Protein AF-A0A350BSX1-F1 (afdb_monomer_lite)

pLDDT: mean 86.93, std 11.76, range [45.66, 98.38]

Sequence (63 aa):
MVESVDFLIVGGGISGRLLQLELSNRNESTLVIDLPENNRSTKVAAGLANPLVGKFFTIGWRA

Structure (mmCIF, N/CA/C/O backbone):
data_AF-A0A350BSX1-F1
#
_entry.id   AF-A0A350BSX1-F1
#
loop_
_atom_site.group_PDB
_atom_site.id
_atom_site.type_symbol
_atom_site.label_atom_id
_atom_site.label_alt_id
_atom_site.label_comp_id
_atom_site.label_asym_id
_atom_site.label_entity_id
_atom_site.label_seq_id
_atom_site.pdbx_PDB_ins_code
_atom_site.Cartn_x
_atom_site.Cartn_y
_atom_site.Cartn_z
_atom_site.occupancy
_atom_site.B_iso_or_equiv
_atom_site.auth_seq_id
_atom_site.auth_comp_id
_atom_site.auth_asym_id
_atom_site.auth_atom_id
_atom_site.pdbx_PDB_model_num
ATOM 1 N N . MET A 1 1 ? -2.217 -15.311 18.263 1.00 45.66 1 MET A N 1
ATOM 2 C CA . MET A 1 1 ? -3.390 -14.455 18.537 1.00 45.66 1 MET A CA 1
ATOM 3 C C . MET A 1 1 ? -3.992 -14.110 17.191 1.00 45.66 1 MET A C 1
ATOM 5 O O . MET A 1 1 ? -3.221 -13.796 16.295 1.00 45.66 1 MET A O 1
ATOM 9 N N . VAL A 1 2 ? -5.304 -14.264 17.011 1.00 56.94 2 VAL A N 1
ATOM 10 C CA . VAL A 1 2 ? -5.970 -13.784 15.793 1.00 56.94 2 VAL A CA 1
ATOM 11 C C . VAL A 1 2 ? -6.300 -12.321 16.055 1.00 56.94 2 VAL A C 1
ATOM 13 O O . VAL A 1 2 ? -7.178 -12.035 16.865 1.00 56.94 2 VAL A O 1
ATOM 16 N N . GLU A 1 3 ? -5.535 -11.407 15.465 1.00 72.12 3 GLU A N 1
ATOM 17 C CA . GLU A 1 3 ? -5.938 -10.001 15.408 1.00 72.12 3 GLU A CA 1
ATOM 18 C C . GLU A 1 3 ? -7.165 -9.901 14.501 1.00 72.12 3 GLU A C 1
ATOM 20 O O . GLU A 1 3 ? -7.132 -10.335 13.349 1.00 72.12 3 GLU A O 1
ATOM 25 N N . SER A 1 4 ? -8.262 -9.375 15.045 1.00 89.81 4 SER A N 1
ATOM 26 C CA . SER A 1 4 ? -9.430 -9.001 14.253 1.00 89.81 4 SER A CA 1
ATOM 27 C C . SER A 1 4 ? -9.187 -7.604 13.703 1.00 89.81 4 SER A C 1
ATOM 29 O O . SER A 1 4 ? -8.933 -6.685 14.479 1.00 89.81 4 SER A O 1
ATOM 31 N N . VAL A 1 5 ? -9.269 -7.459 12.385 1.00 95.38 5 VAL A N 1
ATOM 32 C CA . VAL A 1 5 ? -9.224 -6.168 11.693 1.00 95.38 5 VAL A CA 1
ATOM 33 C C . VAL A 1 5 ? -10.450 -6.028 10.804 1.00 95.38 5 VAL A C 1
ATOM 35 O O . VAL A 1 5 ? -10.974 -7.032 10.320 1.00 95.38 5 VAL A O 1
ATOM 38 N N . ASP A 1 6 ? -10.880 -4.796 10.563 1.00 97.00 6 ASP A N 1
ATOM 39 C CA . ASP A 1 6 ? -12.050 -4.500 9.731 1.00 97.00 6 ASP A CA 1
ATOM 40 C C . ASP A 1 6 ? -11.754 -4.794 8.252 1.00 97.00 6 ASP A C 1
ATOM 42 O O . ASP A 1 6 ? -12.604 -5.314 7.527 1.00 97.00 6 ASP A O 1
ATOM 46 N N . PHE A 1 7 ? -10.513 -4.540 7.809 1.00 97.38 7 PHE A N 1
ATOM 47 C CA . PHE A 1 7 ? -10.091 -4.773 6.426 1.00 97.38 7 PHE A CA 1
ATOM 48 C C . PHE A 1 7 ? -8.728 -5.461 6.305 1.00 97.38 7 PHE A C 1
ATOM 50 O O . PHE A 1 7 ? -7.738 -5.081 6.933 1.00 97.38 7 PHE A O 1
ATOM 57 N N . LEU A 1 8 ? -8.652 -6.424 5.385 1.00 96.94 8 LEU A N 1
ATOM 58 C CA . LEU A 1 8 ? -7.402 -6.986 4.881 1.00 96.94 8 LEU A CA 1
ATOM 59 C C . LEU A 1 8 ? -7.064 -6.354 3.524 1.00 96.94 8 LEU A C 1
ATOM 61 O O . LEU A 1 8 ? -7.850 -6.438 2.581 1.00 96.94 8 LEU A O 1
ATOM 65 N N . ILE A 1 9 ? -5.874 -5.771 3.405 1.00 96.25 9 ILE A N 1
ATOM 66 C CA . ILE A 1 9 ? -5.352 -5.183 2.168 1.00 96.25 9 ILE A CA 1
ATOM 67 C C . ILE A 1 9 ? -4.203 -6.058 1.664 1.00 96.25 9 ILE A C 1
ATOM 69 O O . ILE A 1 9 ? -3.192 -6.229 2.344 1.00 96.25 9 ILE A O 1
ATOM 73 N N . VAL A 1 10 ? -4.336 -6.592 0.449 1.00 94.94 10 VAL A N 1
ATOM 74 C CA . VAL A 1 10 ? -3.283 -7.375 -0.211 1.00 94.94 10 VAL A CA 1
ATOM 75 C C . VAL A 1 10 ? -2.610 -6.513 -1.278 1.00 94.94 10 VAL A C 1
ATOM 77 O O . VAL A 1 10 ? -3.233 -6.139 -2.270 1.00 94.94 10 VAL A O 1
ATOM 80 N N . GLY A 1 11 ? -1.330 -6.210 -1.069 1.00 93.50 11 GLY A N 1
ATOM 81 C CA . GLY A 1 11 ? -0.518 -5.338 -1.914 1.00 93.50 11 GLY A CA 1
ATOM 82 C C . GLY A 1 11 ? -0.287 -3.962 -1.285 1.00 93.50 11 GLY A C 1
ATOM 83 O O . GLY A 1 11 ? -1.207 -3.168 -1.116 1.00 93.50 11 GLY A O 1
ATOM 84 N N . GLY A 1 12 ? 0.974 -3.652 -0.988 1.00 92.94 12 GLY A N 1
ATOM 85 C CA . GLY A 1 12 ? 1.428 -2.438 -0.296 1.00 92.94 12 GLY A CA 1
ATOM 86 C C . GLY A 1 12 ? 1.925 -1.321 -1.217 1.00 92.94 12 GLY A C 1
ATOM 87 O O . GLY A 1 12 ? 2.656 -0.440 -0.764 1.00 92.94 12 GLY A O 1
ATOM 88 N N . GLY A 1 13 ? 1.548 -1.358 -2.500 1.00 92.62 13 GLY A N 1
ATOM 89 C CA . GLY A 1 13 ? 1.830 -0.294 -3.467 1.00 92.62 13 GLY A CA 1
ATOM 90 C C . GLY A 1 13 ? 1.006 0.976 -3.217 1.00 92.62 13 GLY A C 1
ATOM 91 O O . GLY A 1 13 ? 0.293 1.092 -2.220 1.00 92.62 13 GLY A O 1
ATOM 92 N N . ILE A 1 14 ? 1.064 1.931 -4.150 1.00 92.75 14 ILE A N 1
ATOM 93 C CA . ILE A 1 14 ? 0.400 3.239 -4.001 1.00 92.75 14 ILE A CA 1
ATOM 94 C C . ILE A 1 14 ? -1.105 3.115 -3.733 1.00 92.75 14 ILE A C 1
ATOM 96 O O . ILE A 1 14 ? -1.622 3.792 -2.853 1.00 92.75 14 ILE A O 1
ATOM 100 N N . SER A 1 15 ? -1.802 2.208 -4.420 1.00 92.44 15 SER A N 1
ATOM 101 C CA . SER A 1 15 ? -3.235 1.975 -4.215 1.00 92.44 15 SER A CA 1
ATOM 102 C C . SER A 1 15 ? -3.538 1.436 -2.816 1.00 92.44 15 SER A C 1
ATOM 104 O O . SER A 1 15 ? -4.400 1.978 -2.130 1.00 92.44 15 SER A O 1
ATOM 106 N N . GLY A 1 16 ? -2.807 0.411 -2.368 1.00 95.88 16 GLY A N 1
ATOM 107 C CA . GLY A 1 16 ? -3.007 -0.198 -1.053 1.00 95.88 16 GLY A CA 1
ATOM 108 C C . GLY A 1 16 ? -2.705 0.759 0.098 1.00 95.88 16 GLY A C 1
ATOM 109 O O . GLY A 1 16 ? -3.453 0.805 1.071 1.00 95.88 16 GLY A O 1
ATOM 110 N N . ARG A 1 17 ? -1.657 1.584 -0.027 1.00 95.56 17 ARG A N 1
ATOM 111 C CA . ARG A 1 17 ? -1.304 2.586 0.993 1.00 95.56 17 ARG A CA 1
ATOM 112 C C . ARG A 1 17 ? -2.268 3.764 1.033 1.00 95.56 17 ARG A C 1
ATOM 114 O O . ARG A 1 17 ? -2.598 4.217 2.123 1.00 95.56 17 ARG A O 1
ATOM 121 N N . LEU A 1 18 ? -2.752 4.230 -0.118 1.00 96.62 18 LEU A N 1
ATOM 122 C CA . LEU A 1 18 ? -3.788 5.265 -0.155 1.00 96.62 18 LEU A CA 1
ATOM 123 C C . LEU A 1 18 ? -5.106 4.760 0.441 1.00 96.62 18 LEU A C 1
ATOM 125 O O . LEU A 1 18 ? -5.736 5.481 1.206 1.00 96.62 18 LEU A O 1
ATOM 129 N N . LEU A 1 19 ? -5.488 3.511 0.158 1.00 97.62 19 LEU A N 1
ATOM 130 C CA . LEU A 1 19 ? -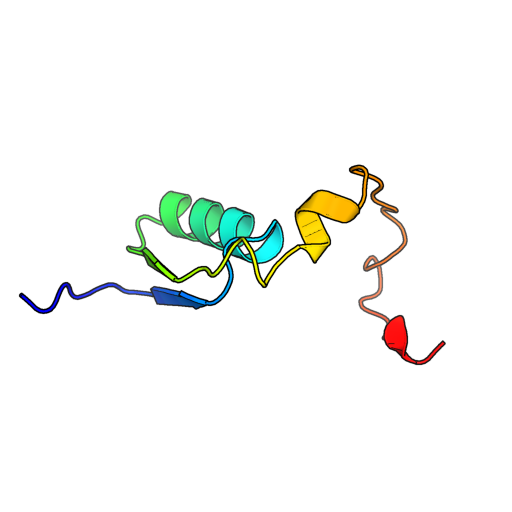6.664 2.896 0.771 1.00 97.62 19 LEU A CA 1
ATOM 131 C C . LEU A 1 19 ? -6.497 2.740 2.288 1.00 97.62 19 LEU A C 1
ATOM 133 O O . LEU A 1 19 ? -7.408 3.080 3.035 1.00 97.62 19 LEU A O 1
ATOM 137 N N . GLN A 1 20 ? -5.330 2.277 2.748 1.00 97.94 20 GLN A N 1
ATOM 138 C CA . GLN A 1 20 ? -5.019 2.189 4.175 1.00 97.94 20 GLN A CA 1
ATOM 139 C C . GLN A 1 20 ? -5.145 3.554 4.866 1.00 97.94 20 GLN A C 1
ATOM 141 O O . GLN A 1 20 ? -5.733 3.639 5.940 1.00 97.94 20 GLN A O 1
ATOM 146 N N . LEU A 1 21 ? -4.607 4.614 4.255 1.00 98.38 21 LEU A N 1
ATOM 147 C CA . LEU A 1 21 ? -4.701 5.974 4.783 1.00 98.38 21 LEU A CA 1
ATOM 148 C C . LEU A 1 21 ? -6.161 6.439 4.881 1.00 98.38 21 LEU A C 1
ATOM 150 O O . LEU A 1 21 ? -6.572 6.957 5.915 1.00 98.38 21 LEU A O 1
ATOM 154 N N . GLU A 1 22 ? -6.950 6.221 3.830 1.00 98.31 22 GLU A N 1
ATOM 155 C CA . GLU A 1 22 ? -8.363 6.607 3.800 1.00 98.31 22 GLU A CA 1
ATOM 156 C C . GLU A 1 22 ? -9.197 5.858 4.851 1.00 98.31 22 GLU A C 1
ATOM 158 O O . GLU A 1 22 ? -10.027 6.463 5.526 1.00 98.31 22 GLU A O 1
ATOM 163 N N . LEU A 1 23 ? -8.953 4.558 5.036 1.00 98.19 23 LEU A N 1
ATOM 164 C CA . LEU A 1 23 ? -9.604 3.752 6.073 1.00 98.19 23 LEU A CA 1
ATOM 165 C C . LEU A 1 23 ? -9.167 4.179 7.480 1.00 98.19 23 LEU A C 1
ATOM 167 O O . LEU A 1 23 ? -10.006 4.334 8.365 1.00 98.19 23 LEU A O 1
ATOM 171 N N . SER A 1 24 ? -7.881 4.490 7.671 1.00 97.56 24 SER A N 1
ATOM 172 C CA . SER A 1 24 ? -7.378 5.023 8.940 1.00 97.56 24 SER A CA 1
ATOM 173 C C . SER A 1 24 ? -8.042 6.352 9.309 1.00 97.56 24 SER A C 1
ATOM 175 O O . SER A 1 24 ? -8.356 6.564 10.477 1.00 97.56 24 SER A O 1
ATOM 177 N N . ASN A 1 25 ? -8.305 7.233 8.336 1.00 98.38 25 ASN A N 1
ATOM 178 C CA . ASN A 1 25 ? -9.021 8.496 8.565 1.00 98.38 25 ASN A CA 1
ATOM 179 C C . ASN A 1 25 ? -10.484 8.289 8.995 1.00 98.38 25 ASN A C 1
ATOM 181 O O . ASN A 1 25 ? -11.099 9.190 9.563 1.00 98.38 25 ASN A O 1
ATOM 185 N N . ARG A 1 26 ? -11.042 7.104 8.731 1.00 98.12 26 ARG A N 1
ATOM 186 C CA . ARG A 1 26 ? -12.397 6.694 9.121 1.00 98.12 26 ARG A CA 1
ATOM 187 C C . ARG A 1 26 ? -12.421 5.897 10.430 1.00 98.12 26 ARG A C 1
ATOM 189 O O . ARG A 1 26 ? -13.494 5.482 10.848 1.00 98.12 26 ARG A O 1
ATOM 196 N N . ASN A 1 27 ? -11.273 5.755 11.100 1.00 97.62 27 ASN A N 1
ATOM 197 C CA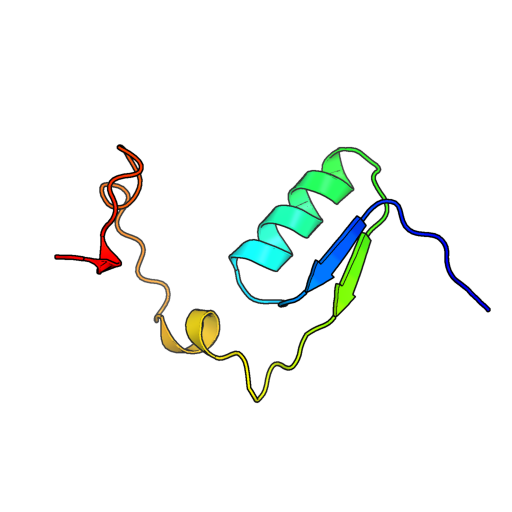 . ASN A 1 27 ? -11.069 4.922 12.292 1.00 97.62 27 ASN A CA 1
ATOM 198 C C . ASN A 1 27 ? -11.298 3.419 12.055 1.00 97.62 27 ASN A C 1
ATOM 200 O O . ASN A 1 27 ? -11.601 2.693 12.997 1.00 97.62 27 ASN A O 1
ATOM 204 N N . GLU A 1 28 ? -11.127 2.955 10.818 1.00 97.75 28 GLU A N 1
ATOM 205 C CA . GLU A 1 28 ? -11.213 1.538 10.465 1.00 97.75 28 GLU A CA 1
ATOM 206 C C . GLU A 1 28 ? -9.840 0.872 10.628 1.00 97.75 28 GLU A C 1
ATOM 208 O O . GLU A 1 28 ? -8.809 1.409 10.198 1.00 97.75 28 GLU A O 1
ATOM 213 N N . SER A 1 29 ? -9.807 -0.316 11.227 1.00 97.19 29 SER A N 1
ATOM 214 C CA . SER A 1 29 ? -8.576 -1.084 11.414 1.00 97.19 29 SER A CA 1
ATOM 215 C C . SER A 1 29 ? -8.207 -1.866 10.151 1.00 97.19 29 SER A C 1
ATOM 217 O O . SER A 1 29 ? -9.052 -2.440 9.461 1.00 97.19 29 SER A O 1
ATOM 219 N N . THR A 1 30 ? -6.914 -1.889 9.817 1.00 96.94 30 THR A N 1
ATOM 220 C CA . THR A 1 30 ? -6.430 -2.527 8.586 1.00 96.94 30 THR A CA 1
ATOM 221 C C . THR A 1 30 ? -5.194 -3.385 8.830 1.00 96.94 30 THR A C 1
ATOM 223 O O . THR A 1 30 ? -4.279 -2.979 9.547 1.00 96.94 30 THR A O 1
ATOM 226 N N . LEU A 1 31 ? -5.135 -4.544 8.172 1.00 96.38 31 LEU A N 1
ATOM 227 C CA . LEU A 1 31 ? -3.924 -5.356 8.035 1.00 96.38 31 LEU A CA 1
ATOM 228 C C . LEU A 1 31 ? -3.458 -5.313 6.579 1.00 96.38 31 LEU A C 1
ATOM 230 O O . LEU A 1 31 ? -4.213 -5.666 5.677 1.00 96.38 31 LEU A O 1
ATOM 234 N N . VAL A 1 32 ? -2.209 -4.908 6.339 1.00 94.69 32 VAL A N 1
ATOM 235 C CA . VAL A 1 32 ? -1.612 -4.899 4.993 1.00 94.69 32 VAL A CA 1
ATOM 236 C C . VAL A 1 32 ? -0.634 -6.059 4.861 1.00 94.69 32 VAL A C 1
ATOM 238 O O . VAL A 1 32 ? 0.347 -6.126 5.600 1.00 94.69 32 VAL A O 1
ATOM 241 N N . ILE A 1 33 ? -0.863 -6.932 3.882 1.00 94.50 33 ILE A N 1
ATOM 242 C CA . ILE A 1 33 ? 0.080 -7.977 3.474 1.00 94.50 33 ILE A CA 1
ATOM 243 C C . ILE A 1 33 ? 0.704 -7.560 2.145 1.00 94.50 33 ILE A C 1
ATOM 245 O O . ILE A 1 33 ? -0.006 -7.335 1.165 1.00 94.50 33 ILE A O 1
ATOM 249 N N . ASP A 1 34 ? 2.031 -7.468 2.095 1.00 92.12 34 ASP A N 1
ATOM 250 C CA . ASP A 1 34 ? 2.763 -7.094 0.886 1.00 92.12 34 ASP A CA 1
ATOM 251 C C . ASP A 1 34 ? 4.016 -7.949 0.688 1.00 92.12 34 ASP A C 1
ATOM 253 O O . ASP A 1 34 ? 4.643 -8.400 1.645 1.00 92.12 34 ASP A O 1
ATOM 257 N N . LEU A 1 35 ? 4.389 -8.139 -0.577 1.00 91.50 35 LEU A N 1
ATOM 258 C CA . LEU A 1 35 ? 5.626 -8.794 -0.997 1.00 91.50 35 LEU A CA 1
ATOM 259 C C . LEU A 1 35 ? 6.416 -7.800 -1.860 1.00 91.50 35 LEU A C 1
ATOM 261 O O . LEU A 1 35 ? 6.374 -7.898 -3.088 1.00 91.50 35 LEU A O 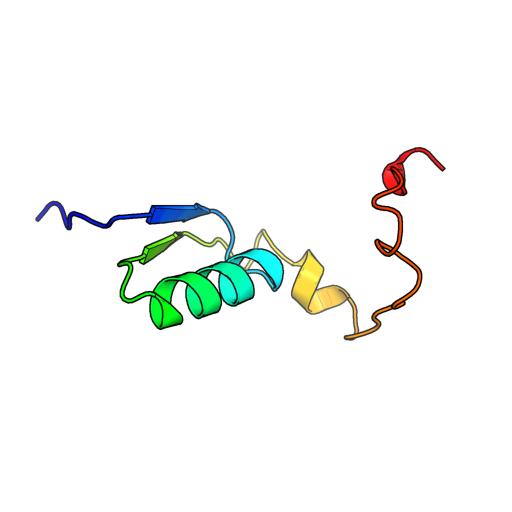1
ATOM 265 N N . PRO A 1 36 ? 7.125 -6.832 -1.253 1.00 81.31 36 PRO A N 1
ATOM 266 C CA . PRO A 1 36 ? 7.717 -5.698 -1.973 1.00 81.31 36 PRO A CA 1
ATOM 267 C C . PRO A 1 36 ? 8.757 -6.103 -3.029 1.00 81.31 36 PRO A C 1
ATOM 269 O O . PRO A 1 36 ? 8.972 -5.378 -4.001 1.00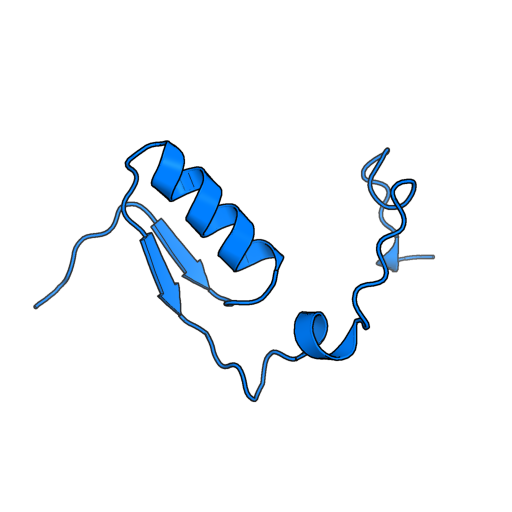 81.31 36 PRO A O 1
ATOM 272 N N . GLU A 1 37 ? 9.376 -7.278 -2.890 1.00 85.00 37 GLU A N 1
ATOM 273 C CA . GLU A 1 37 ? 10.291 -7.807 -3.909 1.00 85.00 37 GLU A CA 1
ATOM 274 C C . GLU A 1 37 ? 9.566 -8.327 -5.161 1.00 85.00 37 GLU A C 1
ATOM 276 O O . GLU A 1 37 ? 10.104 -8.227 -6.264 1.00 85.00 37 GLU A O 1
ATOM 281 N N . ASN A 1 38 ? 8.322 -8.793 -5.019 1.00 78.69 38 ASN A N 1
ATOM 282 C CA . ASN A 1 38 ? 7.491 -9.285 -6.123 1.00 78.69 38 ASN A CA 1
ATOM 283 C C . ASN A 1 38 ? 6.520 -8.217 -6.662 1.00 78.69 38 ASN A C 1
ATOM 285 O O . ASN A 1 38 ? 6.078 -8.312 -7.805 1.00 78.69 38 ASN A O 1
ATOM 289 N N . ASN A 1 39 ? 6.199 -7.186 -5.873 1.00 69.38 39 ASN A N 1
ATOM 290 C CA . ASN A 1 39 ? 5.302 -6.092 -6.243 1.00 69.38 39 ASN A CA 1
ATOM 291 C C . ASN A 1 39 ? 6.077 -4.777 -6.426 1.00 69.38 39 ASN A C 1
ATOM 293 O O . ASN A 1 39 ? 6.308 -4.028 -5.479 1.00 69.38 39 ASN A O 1
ATOM 297 N N . ARG A 1 40 ? 6.491 -4.488 -7.667 1.00 81.06 40 ARG A N 1
ATOM 298 C CA . ARG A 1 40 ? 7.401 -3.365 -7.973 1.00 81.06 40 ARG A CA 1
ATOM 299 C C . ARG A 1 40 ? 6.768 -2.226 -8.764 1.00 81.06 40 ARG A C 1
ATOM 301 O O . ARG A 1 40 ? 7.426 -1.205 -8.947 1.00 81.06 40 ARG A O 1
ATOM 308 N N . SER A 1 41 ? 5.514 -2.357 -9.201 1.00 87.69 41 SER A N 1
ATOM 309 C CA . SER A 1 41 ? 4.866 -1.420 -10.134 1.00 87.69 41 SER A CA 1
ATOM 310 C C . SER A 1 41 ? 4.930 0.032 -9.660 1.00 87.69 41 SER A C 1
ATOM 312 O O . SER A 1 41 ? 5.331 0.910 -10.415 1.00 87.69 41 SER A O 1
ATOM 314 N N . THR A 1 42 ? 4.627 0.293 -8.384 1.00 90.00 42 THR A N 1
ATOM 315 C CA . THR A 1 42 ? 4.738 1.645 -7.809 1.00 90.00 42 THR A CA 1
ATOM 316 C C . THR A 1 42 ? 6.183 2.148 -7.766 1.00 90.00 42 THR A C 1
ATOM 318 O O . THR A 1 42 ? 6.429 3.307 -8.085 1.00 90.00 42 THR A O 1
ATOM 321 N N . LYS A 1 43 ? 7.148 1.290 -7.412 1.00 87.94 43 LYS A N 1
ATOM 322 C CA . LYS A 1 43 ? 8.569 1.658 -7.310 1.00 87.94 43 LYS A CA 1
ATOM 323 C C . LYS A 1 43 ? 9.178 2.014 -8.670 1.00 87.94 43 LYS A C 1
ATOM 325 O O . LYS A 1 43 ? 10.031 2.892 -8.735 1.00 87.94 43 LYS A O 1
ATOM 330 N N . VAL A 1 44 ? 8.752 1.349 -9.746 1.00 89.31 44 VAL A N 1
ATOM 331 C CA . VAL A 1 44 ? 9.294 1.563 -11.103 1.00 89.31 44 VAL A CA 1
ATOM 332 C C . VAL A 1 44 ? 8.583 2.669 -11.889 1.00 89.31 44 VAL A C 1
ATOM 334 O O . VAL A 1 44 ? 9.080 3.081 -12.929 1.00 89.31 44 VAL A O 1
ATOM 337 N N . ALA A 1 45 ? 7.450 3.187 -11.401 1.00 87.25 45 ALA A N 1
ATOM 338 C CA . ALA A 1 45 ? 6.606 4.149 -12.120 1.00 87.25 45 ALA A CA 1
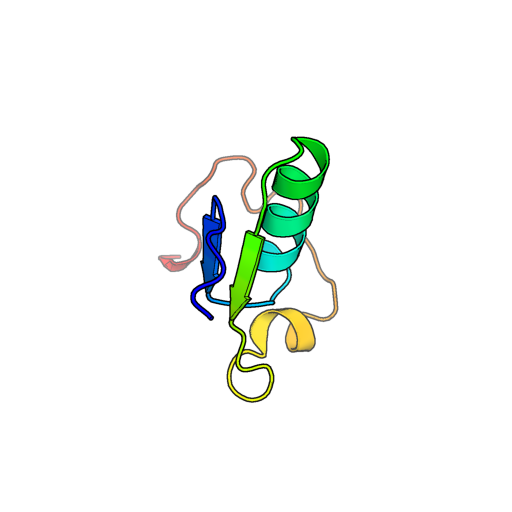ATOM 339 C C . ALA A 1 45 ? 7.196 5.572 -12.267 1.00 87.25 45 ALA A C 1
ATOM 341 O O . ALA A 1 45 ? 6.529 6.450 -12.813 1.00 87.25 45 ALA A O 1
ATOM 342 N N . ALA A 1 46 ? 8.402 5.836 -11.747 1.00 88.94 46 ALA A N 1
ATOM 343 C CA . ALA A 1 46 ? 9.083 7.142 -11.764 1.00 88.94 46 ALA A CA 1
ATOM 344 C C . ALA A 1 46 ? 8.281 8.329 -11.175 1.00 88.94 46 ALA A C 1
ATOM 346 O O . ALA A 1 46 ? 8.704 9.476 -11.289 1.00 88.94 46 ALA A O 1
ATOM 347 N N . GLY A 1 47 ? 7.132 8.071 -10.539 1.00 87.56 47 GLY A N 1
ATOM 348 C CA . GLY A 1 47 ? 6.250 9.101 -9.986 1.00 87.56 47 GLY A CA 1
ATOM 349 C C . GLY A 1 47 ? 5.453 9.897 -11.027 1.00 87.56 47 GLY A C 1
ATOM 350 O O . GLY A 1 47 ? 4.894 10.936 -10.685 1.00 87.56 47 GLY A O 1
ATOM 351 N N . LEU A 1 48 ? 5.378 9.442 -12.282 1.00 86.88 48 LEU A N 1
ATOM 352 C CA . LEU A 1 48 ? 4.598 10.123 -13.317 1.00 86.88 48 LEU A CA 1
ATOM 353 C C . LEU A 1 48 ? 3.113 9.765 -13.195 1.00 86.88 48 LEU A C 1
ATOM 355 O O . LEU A 1 48 ? 2.732 8.599 -13.276 1.00 86.88 48 LEU A O 1
ATOM 359 N N . ALA A 1 49 ? 2.267 10.782 -13.046 1.00 83.50 49 ALA A N 1
ATOM 360 C CA . ALA A 1 49 ? 0.818 10.636 -13.006 1.00 83.50 49 ALA A CA 1
ATOM 361 C C . ALA A 1 49 ? 0.174 11.547 -14.058 1.00 83.50 49 ALA A C 1
ATOM 363 O O . ALA A 1 49 ? 0.416 12.753 -14.077 1.00 83.50 49 ALA A O 1
ATOM 364 N N . ASN A 1 50 ? -0.657 10.973 -14.933 1.00 85.19 50 ASN A N 1
ATOM 365 C CA . ASN A 1 50 ? -1.455 11.735 -15.888 1.00 85.19 50 ASN A CA 1
ATOM 366 C C . ASN A 1 50 ? -2.878 11.905 -15.330 1.00 85.19 50 ASN A C 1
ATOM 368 O O . ASN A 1 50 ? -3.607 10.916 -15.276 1.00 85.19 50 ASN A O 1
ATOM 372 N N . PRO A 1 51 ? -3.315 13.126 -14.976 1.00 77.44 51 PRO A N 1
ATOM 373 C CA . PRO A 1 51 ? -4.640 13.354 -14.396 1.00 77.44 51 PRO A CA 1
ATOM 374 C C . PRO A 1 51 ? -5.795 13.109 -15.382 1.00 77.44 51 PRO A C 1
ATOM 376 O O . PRO A 1 51 ? -6.953 13.044 -14.976 1.00 77.44 51 PRO A O 1
ATOM 379 N N . LEU A 1 52 ? -5.510 12.983 -16.683 1.00 83.44 52 LEU A N 1
ATOM 380 C CA . LEU A 1 52 ? -6.505 12.593 -17.683 1.00 83.44 52 LEU A CA 1
ATOM 381 C C . LEU A 1 52 ? -6.759 11.080 -17.669 1.00 83.44 52 LEU A C 1
ATOM 383 O O . LEU A 1 52 ? -7.880 10.646 -17.944 1.00 83.44 52 LEU A O 1
ATOM 387 N N . VAL A 1 53 ? -5.742 10.279 -17.328 1.00 73.19 53 VAL A N 1
ATOM 388 C CA . VAL A 1 53 ? -5.872 8.824 -17.202 1.00 73.19 53 VAL A CA 1
ATOM 389 C C . VAL A 1 53 ? -6.667 8.540 -15.931 1.00 73.19 53 VAL A C 1
ATOM 391 O O . VAL A 1 53 ? -6.249 8.877 -14.831 1.00 73.19 53 VAL A O 1
ATOM 394 N N . GLY A 1 54 ? -7.854 7.955 -16.092 1.00 71.94 54 GLY A N 1
ATOM 395 C CA . GLY A 1 54 ? -8.779 7.684 -14.990 1.00 71.94 54 GLY A CA 1
ATOM 396 C C . GLY A 1 54 ? -9.891 8.721 -14.807 1.00 71.94 54 GLY A C 1
ATOM 397 O O . GLY A 1 54 ? -10.882 8.392 -14.164 1.00 71.94 54 GLY A O 1
ATOM 398 N N . LYS A 1 55 ? -9.828 9.901 -15.451 1.00 81.94 55 LYS A N 1
ATOM 399 C CA . LYS A 1 55 ? -10.909 10.916 -15.399 1.00 81.94 55 LYS A CA 1
ATOM 400 C C . LYS A 1 55 ? -12.278 10.345 -15.789 1.00 81.94 55 LYS A C 1
ATOM 402 O O . LYS A 1 55 ? -13.298 10.736 -15.233 1.00 81.94 55 LYS A O 1
ATOM 407 N N . PHE A 1 56 ? -12.285 9.431 -16.756 1.00 84.69 56 PHE A N 1
ATOM 408 C CA . PHE A 1 56 ? -13.495 8.792 -17.275 1.00 84.69 56 PH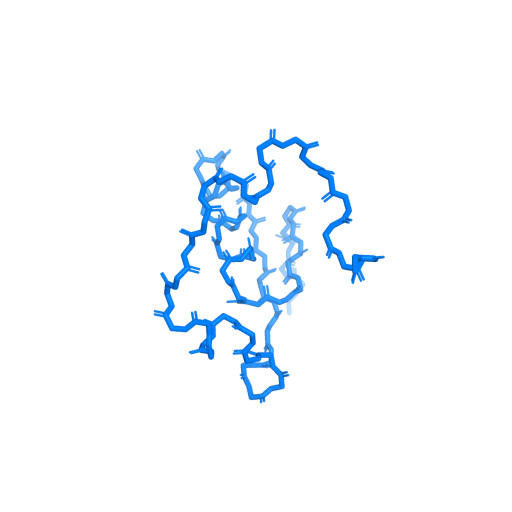E A CA 1
ATOM 409 C C . PHE A 1 56 ? -13.606 7.311 -16.900 1.00 84.69 56 PHE A C 1
ATOM 411 O O . PHE A 1 56 ? -14.480 6.629 -17.424 1.00 84.69 56 PHE A O 1
ATOM 418 N N . PHE A 1 57 ? -12.700 6.793 -16.056 1.00 78.81 57 PHE A N 1
ATOM 419 C CA . PHE A 1 57 ? -12.607 5.362 -15.727 1.00 78.81 57 PHE A CA 1
ATOM 420 C C . PHE A 1 57 ? -12.633 4.435 -16.958 1.00 78.81 57 PHE A C 1
ATOM 422 O O . PHE A 1 57 ? -13.104 3.300 -16.901 1.00 78.81 57 PHE A O 1
ATOM 429 N N . THR A 1 58 ? -12.123 4.915 -18.094 1.00 81.44 58 THR A N 1
ATOM 430 C CA . THR A 1 58 ? -12.040 4.128 -19.320 1.00 81.44 58 THR A CA 1
ATOM 431 C C . THR A 1 58 ? -10.997 3.027 -19.165 1.00 81.44 58 THR A C 1
ATOM 433 O O . THR A 1 58 ? -9.953 3.206 -18.534 1.00 81.44 58 THR A O 1
ATOM 436 N N . ILE A 1 59 ? -11.283 1.861 -19.742 1.00 74.50 59 ILE A N 1
ATOM 437 C CA . ILE A 1 59 ? -10.385 0.706 -19.697 1.00 74.50 59 ILE A CA 1
ATOM 438 C C . ILE A 1 59 ? -9.146 1.005 -20.552 1.00 74.50 59 ILE A C 1
ATOM 440 O O . ILE A 1 59 ? -9.170 0.838 -21.766 1.00 74.50 59 ILE A O 1
ATOM 444 N N . GLY A 1 60 ? -8.062 1.452 -19.914 1.00 69.88 60 GLY A N 1
ATOM 445 C CA . GLY A 1 60 ? -6.819 1.828 -20.600 1.00 69.88 60 GLY A CA 1
ATOM 446 C C . GLY A 1 60 ? -5.908 0.658 -20.982 1.00 69.88 60 GLY A C 1
ATOM 447 O O . GLY A 1 60 ? -5.008 0.835 -21.789 1.00 69.88 60 GLY A O 1
ATOM 448 N N . TRP A 1 61 ? -6.130 -0.539 -20.429 1.00 70.06 61 TRP A N 1
ATOM 449 C CA . TRP A 1 61 ? -5.277 -1.715 -20.669 1.00 70.06 61 TRP A CA 1
ATOM 450 C C . TRP A 1 61 ? -5.673 -2.539 -21.904 1.00 70.06 61 TRP A C 1
ATOM 452 O O . TRP A 1 61 ? -5.001 -3.514 -22.225 1.00 70.06 61 TRP A O 1
ATOM 462 N N . ARG A 1 62 ? -6.772 -2.173 -22.578 1.00 62.97 62 ARG A N 1
ATOM 463 C CA . ARG A 1 62 ? -7.225 -2.781 -23.844 1.00 62.97 62 ARG A CA 1
ATOM 464 C C . ARG A 1 62 ? -6.908 -1.925 -25.080 1.00 62.97 62 ARG A C 1
ATOM 466 O O . ARG A 1 62 ? -7.384 -2.264 -26.160 1.00 62.97 62 ARG A O 1
ATOM 473 N N . ALA A 1 63 ? -6.210 -0.805 -24.900 1.00 58.50 63 ALA A N 1
ATOM 474 C CA . ALA A 1 63 ? -5.834 0.109 -25.976 1.00 58.50 63 ALA A CA 1
ATOM 475 C C . ALA A 1 63 ? -4.591 -0.381 -26.728 1.00 58.50 63 ALA A C 1
ATOM 477 O O . ALA A 1 63 ? -3.723 -1.003 -26.074 1.00 58.50 63 ALA A O 1
#

Secondary structure (DSSP, 8-state):
-----SEEEE--SHHHHHHHHHHHHTT--EEEE--TTT--HHHHSTT---TTTTTT---GGG-

Radius of gyration: 14.62 Å; chains: 1; bounding box: 24×28×44 Å

Foldseek 3Di:
DDDDFPEEAEADAPVSVVVVVVCVVVVGGYDYDHDCVVRCCRVPVPPDDDPVVCPVPDDPVVD

=== Feature glossary ===
Legend for the data blocks above and below:

— What the protein is —

Sequence gives the chain of amino acids in standard one-letter code (A=alanine, C=cysteine, …, Y=tyrosine), read N→C. It is the only feature that is directly encoded by the gene; all structural features are derived from the folded form of this sequence.

The annotation block draws on four external resources. InterPro: which protein families and domains the sequence belongs to. GO: standardized terms for what the protein does, what process it participates in, and where in the cell it acts. CATH: which structural fold it has in the CATH hierarchy. Organism: the species of origin.

— Where its atoms are —

Atomic coordinates in PDBx/mmCIF format — the same representation the Protein Data Bank distributes. Each line of the _atom_site loop places one backbone atom in Cartesian space (units: ångströms, origin: arbitrary).

Six rendered views show the 3D structure from the faces of a cube — i.e. along ±x, ±y, ±z. Rendering representation is drawn randomly per protein from cartoon (secondary-structure ribbons), sticks (backbone bonds), or molecular surface; coloring is either N→C rainbow (blue at the N-terminus through red at the C-terminus) or one color per chain.

— Local backbone conformation —

DSSP 8-state secondary structure assigns each residue one of H (α-helix), G (3₁₀-helix), I (π-helix), E (extended β-strand), B (isolated β-bridge), T (hydrogen-bonded turn), S (bend), or '-' (coil). The assignment is computed from backbone hydrogen-bond geometry via the Kabsch–Sander algorithm.

P-SEA three-state annotation labels each residue as helix, strand, or coil based purely on the geometry of the Cα trace. It serves as a fallback when the full backbone (and thus DSSP) is unavailable.

φ (phi) and ψ (psi) are the two rotatable backbone dihedrals per residue: φ is the C(i-1)–N–Cα–C torsion, ψ is the N–Cα–C–N(i+1) torsion, both in degrees on (−180°, 180°]. α-helical residues cluster near (−60°, −45°); β-strand residues near (−120°, +130°). A Ramachandran plot is simply a scatter of (φ, ψ) for every residue.

— Global shape and packing —

Radius of gyration (Rg) is the root-mean-square distance of Cα atoms from their centroid — a single number for overall size and compactness. A globular domain of N residues has Rg ≈ 2.2·N^0.38 Å; an extended or disordered chain has a much larger Rg. The Cα contact count is the number of residue pairs whose Cα atoms are within 8 Å and are more than four positions apart in sequence — a standard proxy for tertiary packing density. The bounding box is the smallest axis-aligned box enclosing all Cα atoms.

Accessible surface area quantifies burial. A residue with SASA near zero is packed into the hydrophobic core; one with SASA >100 Å² sits on the surface. Computed here via the Shrake–Rupley numerical algorithm with a 1.4 Å probe.

The contact map is a binary N×N matrix image: pixel (i, j) is dark where Cα_i and Cα_j are within 8 Å and |i−j|>4. Because the |i−j|>4 filter removes local helical contacts, off-diagonal stripes parallel to the main diagonal indicate parallel β-sheets; stripes perpendicular to it indicate antiparallel β-sheets. The Ramachandran plot scatters every residue's (φ, ψ) pair against the sterically allowed regions. The PAE heatmap renders the predicted-aligned-error matrix.

— Structural neighborhood —

A 3Di character summarizes, for each residue, the relative orientation of the Cα frame of its nearest spatial neighbor. Because it encodes fold topology rather than chemistry, 3Di alignments detect remote structural similarity that sequence alignment misses.

Structural nearest neighbors (via Foldseek easy-search vs the PDB). Reported per hit: target PDB id, E-value, and alignment TM-score. A TM-score above ~0.5 is the conventional threshold for 'same fold'.

— Confidence and disorder —

For AlphaFold models, the B-factor field carries pLDDT — the model's own estimate of local accuracy on a 0–100 scale. Regions with pLDDT<50 should be treated as essentially unmodeled; they often correspond to intrinsically disordered segments.

B-factor (Debye–Waller factor) reflects atomic displacement in the crystal lattice. It is an experimental observable (units Å²), not a prediction; low values mean the atom is pinned down, high values mean it moves or is heterogeneous across the crystal.

Predicted Aligned Error (PAE) is an AlphaFold confidence matrix: entry (i, j) is the expected error in the position of residue j, in ångströms, when the prediction is superimposed on the true structure at residue i. Low PAE within a block of residues means that block is internally rigid and well-predicted; high PAE between two blocks means their relative placement is uncertain even if each block individually is confident.